Protein AF-A0A8K0CSY4-F1 (afdb_monomer_lite)

Radius of gyration: 20.55 Å; chains: 1; bounding box: 46×31×59 Å

Secondary structure (DSSP, 8-state):
--TTS--EEETTEEE---TTSPPPPEEEEEEEEE-TTS-EEEEEEEEEETTEEEE-SPPPPSSSSS----SSPPPPTT---

pLDDT: mean 87.44, std 8.6, range [59.53, 96.88]

Sequence (81 aa):
NYMMNVSFNYEGDIVEFDENGDPPGRYDILNYQQKEDGTYDYVTVGIWNNRTINWMSDMQYGPNTSVKSV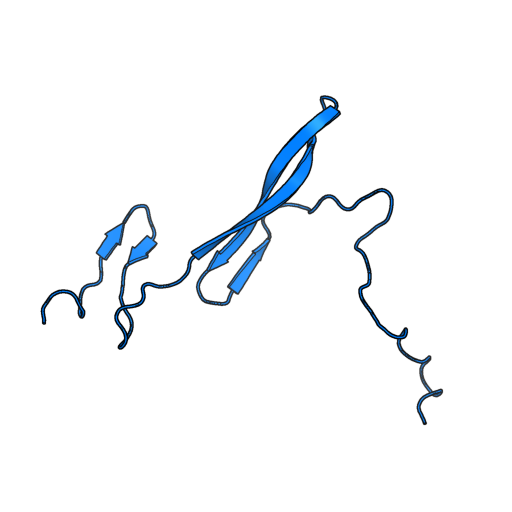CSPPCPLGHYK

Foldseek 3Di:
DVLQQDWDDDPNDTWHADPVGDTWDKDFDWAWDQDPVRDIDTDGQWMDGPNDIDGDHDHDDPPDDDDDDDPDDDDPPPPDD

Structure (mmCIF, N/CA/C/O backbone):
data_AF-A0A8K0CSY4-F1
#
_entry.id   AF-A0A8K0CSY4-F1
#
loop_
_atom_site.group_PDB
_atom_site.id
_atom_site.type_symbol
_atom_site.label_atom_id
_atom_site.label_alt_id
_atom_site.label_comp_id
_atom_site.label_asym_id
_atom_site.label_entity_id
_atom_site.label_seq_id
_atom_site.pdbx_PDB_ins_code
_atom_site.Cartn_x
_atom_site.Cartn_y
_atom_site.Cartn_z
_atom_site.occupancy
_atom_site.B_iso_or_equiv
_atom_site.auth_seq_id
_atom_site.auth_comp_id
_atom_site.auth_asym_id
_atom_site.auth_atom_id
_atom_site.pdbx_PDB_model_num
ATOM 1 N N . ASN A 1 1 ? -23.869 -5.575 26.214 1.00 59.91 1 ASN A N 1
ATOM 2 C CA . ASN A 1 1 ? -24.660 -5.029 25.085 1.00 59.91 1 ASN A CA 1
ATOM 3 C C . ASN A 1 1 ? -24.423 -3.557 24.754 1.00 59.91 1 ASN A C 1
ATOM 5 O O . ASN A 1 1 ? -24.963 -3.124 23.754 1.00 59.91 1 ASN A O 1
ATOM 9 N N . TYR A 1 2 ? -23.624 -2.789 25.507 1.00 67.81 2 TYR A N 1
ATOM 10 C CA . TYR A 1 2 ? -23.304 -1.400 25.129 1.00 67.81 2 TYR A CA 1
ATOM 11 C C . TYR A 1 2 ? -22.135 -1.313 24.131 1.00 67.81 2 TYR A C 1
ATOM 13 O O . TYR A 1 2 ? -22.210 -0.560 23.176 1.00 67.81 2 TYR A O 1
ATOM 21 N N . MET A 1 3 ? -21.100 -2.148 24.292 1.00 73.19 3 MET A N 1
ATOM 22 C CA . MET A 1 3 ? -19.853 -2.046 23.512 1.00 73.19 3 MET A CA 1
ATOM 23 C C . MET A 1 3 ? -19.959 -2.414 22.023 1.00 73.19 3 MET A C 1
ATOM 25 O O . MET A 1 3 ? -19.069 -2.046 21.276 1.00 73.19 3 MET A O 1
ATOM 29 N N . MET A 1 4 ? -21.021 -3.103 21.586 1.00 75.25 4 MET A N 1
ATOM 30 C CA . MET A 1 4 ? -21.206 -3.459 20.166 1.00 75.25 4 MET A CA 1
ATOM 31 C C . MET A 1 4 ? -21.948 -2.380 19.366 1.00 75.25 4 MET A C 1
ATOM 33 O O . MET A 1 4 ? -22.020 -2.464 18.152 1.00 75.25 4 MET A O 1
ATOM 37 N N . ASN A 1 5 ? -22.540 -1.385 20.035 1.00 81.44 5 ASN A N 1
ATOM 38 C CA . ASN A 1 5 ? -23.309 -0.320 19.389 1.00 81.44 5 ASN A CA 1
ATOM 39 C C . ASN A 1 5 ? -22.762 1.046 19.817 1.00 81.44 5 ASN A C 1
ATOM 41 O O . ASN A 1 5 ? -23.467 1.870 20.403 1.00 81.44 5 ASN A O 1
ATOM 45 N N . VAL A 1 6 ? -21.460 1.233 19.597 1.00 86.94 6 VAL A N 1
ATOM 46 C CA . VAL A 1 6 ? -20.748 2.492 19.823 1.00 86.94 6 VAL A CA 1
ATOM 47 C C . VAL A 1 6 ? -20.133 2.957 18.513 1.00 86.94 6 VAL A C 1
ATOM 49 O O . VAL A 1 6 ? -19.591 2.162 17.755 1.00 86.94 6 VAL A O 1
ATOM 52 N N . SER A 1 7 ? -20.213 4.261 18.282 1.00 88.44 7 SER A N 1
ATOM 53 C CA . SER A 1 7 ? -19.505 4.949 17.211 1.00 88.44 7 SER A CA 1
ATOM 54 C C . SER A 1 7 ? -18.897 6.207 17.808 1.00 88.44 7 SER A C 1
ATOM 56 O O . SER A 1 7 ? -19.614 7.026 18.392 1.00 88.44 7 SER A O 1
ATOM 58 N N . PHE A 1 8 ? -17.581 6.358 17.705 1.00 90.25 8 PHE A N 1
ATOM 59 C CA . PHE A 1 8 ? -16.870 7.524 18.224 1.00 90.25 8 PHE A CA 1
ATOM 60 C C . PHE A 1 8 ? -15.695 7.895 17.325 1.00 90.25 8 PHE A C 1
ATOM 62 O O . PHE A 1 8 ? -15.173 7.068 16.582 1.00 90.25 8 PHE A O 1
ATOM 69 N N . ASN A 1 9 ? -15.292 9.165 17.391 1.00 88.69 9 ASN A N 1
ATOM 70 C CA . ASN A 1 9 ? -14.107 9.629 16.686 1.00 88.69 9 ASN A CA 1
ATOM 71 C C . ASN A 1 9 ? -12.859 9.378 17.539 1.00 88.69 9 ASN A C 1
ATOM 73 O O . ASN A 1 9 ? -12.838 9.732 18.721 1.00 88.69 9 ASN A O 1
ATOM 77 N N . TYR A 1 10 ? -11.827 8.807 16.933 1.00 84.56 10 TYR A N 1
ATOM 78 C CA . TYR A 1 10 ? -10.508 8.663 17.526 1.00 84.56 10 TYR A CA 1
ATOM 79 C C . TYR A 1 10 ? -9.451 9.006 16.479 1.00 84.56 10 TYR A C 1
ATOM 81 O O . TYR A 1 10 ? -9.404 8.391 15.421 1.00 84.56 10 TYR A O 1
ATOM 89 N N . GLU A 1 11 ? -8.644 10.032 16.756 1.00 84.81 11 GLU A N 1
ATOM 90 C CA . GLU A 1 11 ? -7.551 10.491 15.881 1.00 84.81 11 GLU A CA 1
ATOM 91 C C . GLU A 1 11 ? -7.961 10.752 14.415 1.00 84.81 11 GLU A C 1
ATOM 93 O O . GLU A 1 11 ? -7.172 10.597 13.487 1.00 84.81 11 GLU A O 1
ATOM 98 N N . GLY A 1 12 ? -9.203 11.204 14.199 1.00 78.06 12 GLY A N 1
ATOM 99 C CA . GLY A 1 12 ? -9.738 11.497 12.867 1.00 78.06 12 GLY A CA 1
ATOM 100 C C . GLY A 1 12 ? -10.444 10.319 12.195 1.00 78.06 12 GLY A C 1
ATOM 101 O O . GLY A 1 12 ? -11.110 10.534 11.183 1.00 78.06 12 GLY A O 1
ATOM 102 N N . ASP A 1 13 ? -10.393 9.126 12.787 1.00 79.50 13 ASP A N 1
ATOM 103 C CA . ASP A 1 13 ? -11.124 7.946 12.331 1.00 79.50 13 ASP A CA 1
ATOM 104 C C . ASP A 1 13 ? -12.431 7.748 13.085 1.00 79.50 13 ASP A C 1
ATOM 106 O O . ASP A 1 13 ? -12.564 8.098 14.258 1.00 79.50 13 ASP A O 1
ATOM 110 N N . ILE A 1 14 ? -13.406 7.155 12.398 1.00 85.69 14 ILE A N 1
ATOM 111 C CA . ILE A 1 14 ? -14.636 6.669 13.017 1.00 85.69 14 ILE A CA 1
ATOM 112 C C . ILE A 1 14 ? -14.398 5.215 13.409 1.00 85.69 14 ILE A C 1
ATOM 114 O O . ILE A 1 14 ? -14.193 4.360 12.548 1.00 85.69 14 ILE A O 1
ATOM 118 N N . VAL A 1 15 ? -14.418 4.953 14.712 1.00 87.44 15 VAL A N 1
ATOM 119 C CA . VAL A 1 15 ? -14.363 3.600 15.263 1.00 87.44 15 VAL A CA 1
ATOM 120 C C . VAL A 1 15 ? -15.790 3.126 15.485 1.00 87.44 15 VAL A C 1
ATOM 122 O O . VAL A 1 15 ? -16.533 3.722 16.267 1.00 87.44 15 VAL A O 1
ATOM 125 N N . GLU A 1 16 ? -16.147 2.048 14.803 1.00 88.94 16 GLU A N 1
ATOM 126 C CA . GLU A 1 16 ? -17.416 1.328 14.904 1.00 88.94 16 GLU A CA 1
ATOM 127 C C . GLU A 1 16 ? -17.137 -0.178 14.848 1.00 88.94 16 GLU A C 1
ATOM 129 O O . GLU A 1 16 ? -16.002 -0.571 14.591 1.00 88.94 16 GLU A O 1
ATOM 134 N N . PHE A 1 17 ? -18.136 -1.018 15.108 1.00 88.69 17 PHE A N 1
ATOM 135 C CA . PHE A 1 17 ? -17.981 -2.472 15.112 1.00 88.69 17 PHE A CA 1
ATOM 136 C C . PHE A 1 17 ? -19.085 -3.123 14.284 1.00 88.69 17 PHE A C 1
ATOM 138 O O . PHE A 1 17 ? -20.240 -2.697 14.350 1.00 88.69 17 PHE A O 1
ATOM 145 N N . ASP A 1 18 ? -18.734 -4.149 13.512 1.00 86.50 18 ASP A N 1
ATOM 146 C CA . ASP A 1 18 ? -19.714 -4.950 12.781 1.00 86.50 18 ASP A CA 1
ATOM 147 C C . ASP A 1 18 ? -20.456 -5.948 13.698 1.00 86.50 18 ASP A C 1
ATOM 149 O O . ASP A 1 18 ? -20.260 -5.989 14.916 1.00 86.50 18 ASP A O 1
ATOM 153 N N . GLU A 1 19 ? -21.329 -6.778 13.119 1.00 87.75 19 GLU A N 1
ATOM 154 C CA . GLU A 1 19 ? -22.115 -7.776 13.862 1.00 87.75 19 GLU A CA 1
ATOM 155 C C . GLU A 1 19 ? -21.252 -8.817 14.602 1.00 87.75 19 GLU A C 1
ATOM 157 O O . GLU A 1 19 ? -21.717 -9.421 15.574 1.00 87.75 19 GLU A O 1
ATOM 162 N N . ASN A 1 20 ? -20.000 -9.013 14.174 1.00 89.12 20 ASN A N 1
ATOM 163 C CA . ASN A 1 20 ? -19.035 -9.910 14.807 1.00 89.12 20 ASN A CA 1
ATOM 164 C C . ASN A 1 20 ? -18.167 -9.194 15.856 1.00 89.12 20 ASN A C 1
ATOM 166 O O . ASN A 1 20 ? -17.478 -9.859 16.631 1.00 89.12 20 ASN A O 1
ATOM 170 N N . GLY A 1 21 ? -18.241 -7.862 15.935 1.00 87.62 21 GLY A N 1
ATOM 171 C CA . GLY A 1 21 ? -17.410 -7.046 16.815 1.00 87.62 21 GLY A CA 1
ATOM 172 C C . GLY A 1 21 ? -16.079 -6.625 16.192 1.00 87.62 21 GLY A C 1
ATOM 173 O O . GLY A 1 21 ? -15.177 -6.246 16.940 1.00 87.62 21 GLY A O 1
ATOM 174 N N . ASP A 1 22 ? -15.937 -6.690 14.866 1.00 87.50 22 ASP A N 1
ATOM 175 C CA . ASP A 1 22 ? -14.715 -6.293 14.168 1.00 87.50 22 ASP A CA 1
ATOM 176 C C . ASP A 1 22 ? -14.754 -4.799 13.798 1.00 87.50 22 ASP A C 1
ATOM 178 O O . ASP A 1 22 ? -15.753 -4.331 13.237 1.00 87.50 22 ASP A O 1
ATOM 182 N N . PRO A 1 23 ? -13.692 -4.024 14.093 1.00 85.12 23 PRO A N 1
ATOM 183 C CA . PRO A 1 23 ? -13.609 -2.635 13.670 1.00 85.12 23 PRO A CA 1
ATOM 184 C C . PRO A 1 23 ? -13.317 -2.508 12.167 1.00 85.12 23 PRO A C 1
ATOM 186 O O . PRO A 1 23 ? -12.767 -3.434 11.558 1.00 85.12 23 PRO A O 1
ATOM 189 N N . PRO A 1 24 ? -13.616 -1.354 11.542 1.00 82.88 24 PRO A N 1
ATOM 190 C CA . PRO A 1 24 ? -13.251 -1.118 10.153 1.00 82.88 24 PRO A CA 1
ATOM 191 C C . PRO A 1 24 ? -11.730 -1.217 9.976 1.00 82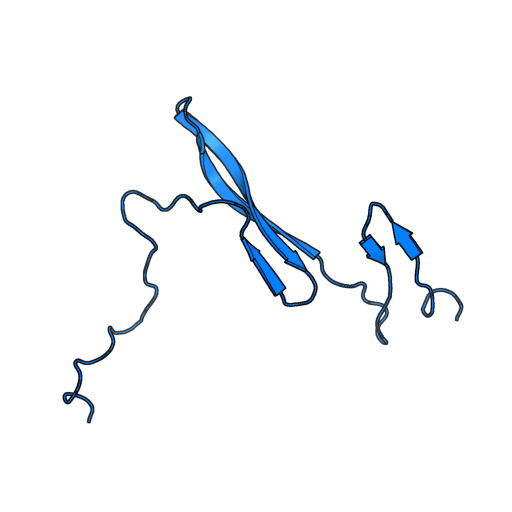.88 24 PRO A C 1
ATOM 193 O O . PRO A 1 24 ? -10.951 -0.594 10.697 1.00 82.88 24 PRO A O 1
ATOM 196 N N . GLY A 1 25 ? -11.296 -2.007 8.993 1.00 84.12 25 GLY A N 1
ATOM 197 C CA . GLY A 1 25 ? -9.877 -2.149 8.682 1.00 84.12 25 GLY A CA 1
ATOM 198 C C . GLY A 1 25 ? -9.304 -0.887 8.029 1.00 84.12 25 GLY A C 1
ATOM 199 O O . GLY A 1 25 ? -9.895 -0.325 7.100 1.00 84.12 25 GLY A O 1
ATOM 200 N N . ARG A 1 26 ? -8.108 -0.495 8.467 1.00 87.81 26 ARG A N 1
ATOM 201 C CA . ARG A 1 26 ? -7.313 0.591 7.890 1.00 87.81 26 ARG A CA 1
ATOM 202 C C . ARG A 1 26 ? -5.839 0.205 7.917 1.00 87.81 26 ARG A C 1
ATOM 204 O O . ARG A 1 26 ? -5.357 -0.288 8.934 1.00 87.81 26 ARG A O 1
ATOM 211 N N . TYR A 1 27 ? -5.134 0.422 6.811 1.00 92.31 27 TYR A N 1
ATOM 212 C CA . TYR A 1 27 ? -3.725 0.050 6.689 1.00 92.31 27 TYR A CA 1
ATOM 213 C C . TYR A 1 27 ? -2.935 1.077 5.888 1.00 92.31 27 TYR A C 1
ATOM 215 O O . TYR A 1 27 ? -3.405 1.557 4.855 1.00 92.31 27 TYR A O 1
ATOM 223 N N . ASP A 1 28 ? -1.703 1.325 6.319 1.00 95.12 28 ASP A N 1
ATOM 224 C CA . ASP A 1 28 ? -0.701 2.001 5.505 1.00 95.12 28 ASP A CA 1
ATOM 225 C C . ASP A 1 28 ? -0.032 0.992 4.569 1.00 95.12 28 ASP A C 1
ATOM 227 O O . ASP A 1 28 ? 0.348 -0.113 4.966 1.00 95.12 28 ASP A O 1
ATOM 231 N N . ILE A 1 29 ? 0.123 1.379 3.307 1.00 96.69 29 ILE A N 1
ATOM 232 C CA . ILE A 1 29 ? 0.839 0.607 2.296 1.00 96.69 29 ILE A CA 1
ATOM 233 C C . ILE A 1 29 ? 2.248 1.180 2.20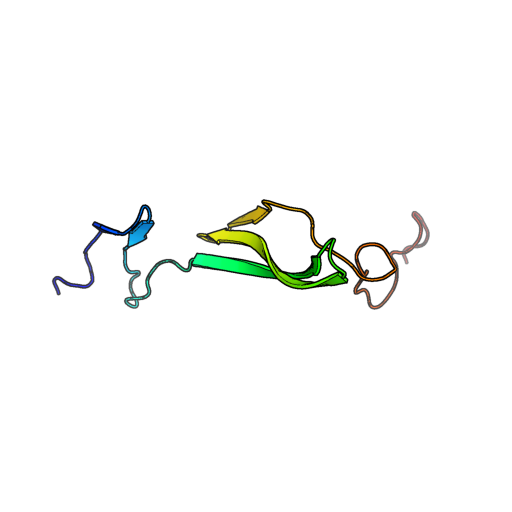8 1.00 96.69 29 ILE A C 1
ATOM 235 O O . ILE A 1 29 ? 2.442 2.316 1.770 1.00 96.69 29 ILE A O 1
ATOM 239 N N . LEU A 1 30 ? 3.229 0.381 2.618 1.00 96.75 30 LEU A N 1
ATOM 240 C CA . LEU A 1 30 ? 4.640 0.754 2.615 1.00 96.75 30 LEU A CA 1
ATOM 241 C C . LEU A 1 30 ? 5.358 0.153 1.405 1.00 96.75 30 LEU A C 1
ATOM 243 O O . LEU A 1 30 ? 5.102 -0.982 1.000 1.00 96.75 30 LEU A O 1
ATOM 247 N N . ASN A 1 31 ? 6.312 0.896 0.861 1.00 95.88 31 ASN A N 1
ATOM 248 C CA . ASN A 1 31 ? 7.242 0.432 -0.155 1.00 95.88 31 ASN A CA 1
ATOM 249 C C . ASN A 1 31 ? 8.672 0.648 0.354 1.00 95.88 31 ASN A C 1
ATOM 251 O O . ASN A 1 31 ? 8.981 1.698 0.906 1.00 95.88 31 ASN A O 1
ATOM 255 N N . TYR A 1 32 ? 9.530 -0.361 0.212 1.00 94.81 32 TYR A N 1
ATOM 256 C CA . TYR A 1 32 ? 10.930 -0.269 0.621 1.00 94.81 32 TYR A CA 1
ATOM 257 C C . TYR A 1 32 ? 11.736 0.387 -0.500 1.00 94.81 32 TYR A C 1
ATOM 259 O O . TYR A 1 32 ? 11.856 -0.193 -1.580 1.00 94.81 32 TYR A O 1
ATOM 267 N N . GLN A 1 33 ? 12.235 1.597 -0.255 1.00 94.56 33 GLN A N 1
ATOM 268 C CA . GLN A 1 33 ? 12.833 2.461 -1.271 1.00 94.56 33 GLN A CA 1
ATOM 269 C C . GLN A 1 33 ? 14.251 2.877 -0.892 1.00 94.56 33 GLN A C 1
ATOM 271 O O . GLN A 1 33 ? 14.561 3.058 0.285 1.00 94.56 33 GLN A O 1
ATOM 276 N N . GLN A 1 34 ? 15.090 3.084 -1.904 1.00 93.88 34 GLN A N 1
ATOM 277 C CA . GLN A 1 34 ? 16.356 3.790 -1.786 1.00 93.88 34 GLN A CA 1
ATOM 278 C C . GLN A 1 34 ? 16.111 5.305 -1.750 1.00 93.88 34 GLN A C 1
ATOM 280 O O . GLN A 1 34 ? 15.491 5.857 -2.661 1.00 93.88 34 GLN A O 1
ATOM 285 N N . LYS A 1 35 ? 16.629 5.972 -0.719 1.00 92.56 35 LYS A N 1
ATOM 286 C CA . LYS A 1 35 ? 16.623 7.429 -0.546 1.00 92.56 35 LYS A CA 1
ATOM 287 C C . LYS A 1 35 ? 17.751 8.095 -1.337 1.00 92.56 35 LYS A C 1
ATOM 289 O O . LYS A 1 35 ? 18.692 7.444 -1.788 1.00 92.56 35 LYS A O 1
ATOM 294 N N . GLU A 1 36 ? 17.677 9.418 -1.464 1.00 91.56 36 GLU A N 1
ATOM 295 C CA . GLU A 1 36 ? 18.672 10.233 -2.182 1.00 91.56 36 GLU A CA 1
ATOM 296 C C . GLU A 1 36 ? 20.094 10.113 -1.608 1.00 91.56 36 GLU A C 1
ATOM 298 O O . GLU A 1 36 ? 21.071 10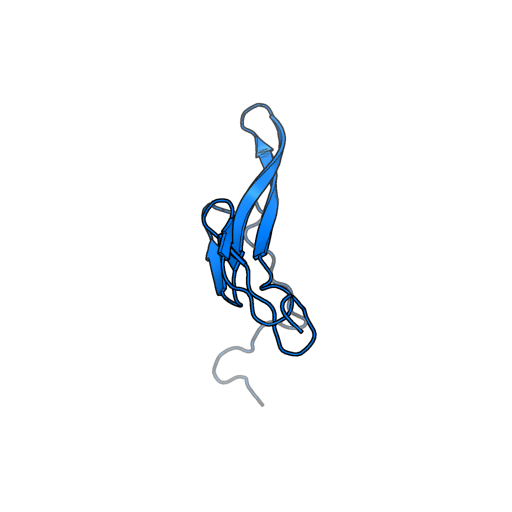.209 -2.346 1.00 91.56 36 GLU A O 1
ATOM 303 N N . ASP A 1 37 ? 20.219 9.855 -0.306 1.00 95.25 37 ASP A N 1
ATOM 304 C CA . ASP A 1 37 ? 21.499 9.640 0.380 1.00 95.25 37 ASP A CA 1
ATOM 305 C C . ASP A 1 37 ? 22.070 8.219 0.191 1.00 95.25 37 ASP A C 1
ATOM 307 O O . ASP A 1 37 ? 23.107 7.873 0.758 1.00 95.25 37 ASP A O 1
ATOM 311 N N . GLY A 1 38 ? 21.400 7.384 -0.610 1.00 93.75 38 GLY A N 1
ATOM 312 C CA . GLY A 1 38 ? 21.780 6.006 -0.899 1.00 93.75 38 GLY A CA 1
ATOM 313 C C . GLY A 1 38 ? 21.345 4.989 0.158 1.00 93.75 38 GLY A C 1
ATOM 314 O O . GLY A 1 38 ? 21.542 3.791 -0.065 1.00 93.75 38 GLY A O 1
ATOM 315 N N . THR A 1 39 ? 20.747 5.427 1.272 1.00 96.31 39 THR A N 1
ATOM 316 C CA . THR A 1 39 ? 20.175 4.538 2.296 1.00 96.31 39 THR A CA 1
ATOM 317 C C . THR A 1 39 ? 18.836 3.959 1.846 1.00 96.31 39 THR A C 1
ATOM 319 O O . THR A 1 39 ? 18.280 4.376 0.834 1.00 96.31 39 THR A O 1
ATOM 322 N N . TYR A 1 40 ? 18.312 2.979 2.584 1.00 95.44 40 TYR A N 1
ATOM 323 C CA . TYR A 1 40 ? 17.008 2.382 2.305 1.00 95.44 40 TYR A CA 1
ATOM 324 C C . TYR A 1 40 ? 16.076 2.505 3.502 1.00 95.44 40 TYR A C 1
ATOM 326 O O . TYR A 1 40 ? 16.510 2.348 4.644 1.00 95.44 40 TYR A O 1
ATOM 334 N N . ASP A 1 41 ? 14.792 2.724 3.235 1.00 96.44 41 ASP A N 1
ATOM 335 C CA . ASP A 1 41 ? 13.765 2.815 4.270 1.00 96.44 41 ASP A CA 1
ATOM 336 C C . ASP A 1 41 ? 12.377 2.459 3.728 1.00 96.44 41 ASP A C 1
ATOM 338 O O . ASP A 1 41 ? 12.154 2.392 2.517 1.00 96.44 41 ASP A O 1
ATOM 342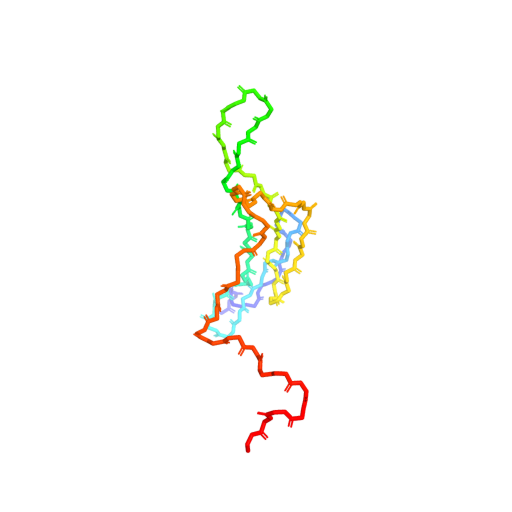 N N . TYR A 1 42 ? 11.430 2.261 4.638 1.00 96.31 42 TYR A N 1
ATOM 343 C CA . TYR A 1 42 ? 10.022 2.140 4.297 1.00 96.31 42 TYR A CA 1
ATOM 344 C C . TYR A 1 42 ? 9.404 3.521 4.086 1.00 96.31 42 TYR A C 1
ATOM 346 O O . TYR A 1 42 ? 9.452 4.386 4.957 1.00 96.31 42 TYR A O 1
ATOM 354 N N . VAL A 1 43 ? 8.786 3.707 2.923 1.00 95.12 43 VAL A N 1
ATOM 355 C CA . VAL A 1 43 ? 8.065 4.923 2.546 1.00 95.12 43 VAL A CA 1
ATOM 356 C C . VAL A 1 43 ? 6.593 4.576 2.366 1.00 95.12 43 VAL A C 1
ATOM 358 O O . VAL A 1 43 ? 6.258 3.628 1.653 1.00 95.12 43 VAL A O 1
ATOM 361 N N . THR A 1 44 ? 5.704 5.337 3.002 1.00 96.25 44 THR A N 1
ATOM 362 C CA . THR A 1 44 ? 4.260 5.195 2.786 1.00 96.25 44 THR A CA 1
ATOM 363 C C . THR A 1 44 ? 3.902 5.652 1.377 1.00 96.25 44 THR A C 1
ATOM 365 O O . THR A 1 44 ? 4.120 6.808 1.012 1.00 96.25 44 THR A O 1
ATOM 368 N N . VAL A 1 45 ? 3.341 4.734 0.591 1.00 96.50 45 VAL A N 1
ATOM 369 C CA . VAL A 1 45 ? 2.931 4.959 -0.804 1.00 96.50 45 VAL A CA 1
ATOM 370 C C . VAL A 1 45 ? 1.424 4.995 -0.991 1.00 96.50 45 VAL A C 1
ATOM 372 O O . VAL A 1 45 ? 0.929 5.508 -1.993 1.00 96.50 45 VAL A O 1
ATOM 375 N N . GLY A 1 46 ? 0.664 4.509 -0.016 1.00 96.88 46 GLY A N 1
ATOM 376 C CA . GLY A 1 46 ? -0.785 4.587 -0.058 1.00 96.88 46 GLY A CA 1
ATOM 377 C C . GLY A 1 46 ? -1.434 4.199 1.255 1.00 96.88 46 GLY A C 1
ATOM 378 O O . GLY A 1 46 ? -0.769 3.789 2.202 1.00 96.88 46 GLY A O 1
ATOM 379 N N . ILE A 1 47 ? -2.754 4.321 1.279 1.00 95.50 47 ILE A N 1
ATOM 380 C CA . ILE A 1 47 ? -3.608 3.952 2.402 1.00 95.50 47 ILE A CA 1
ATOM 381 C C . ILE A 1 47 ? -4.719 3.058 1.860 1.00 95.50 47 ILE A C 1
ATOM 383 O O . ILE A 1 47 ? -5.340 3.366 0.839 1.00 95.50 47 ILE A O 1
ATOM 387 N N . TRP A 1 48 ? -4.984 1.958 2.553 1.00 93.75 48 TRP A N 1
ATOM 388 C CA . TRP A 1 48 ? -6.185 1.158 2.368 1.00 93.75 48 TRP A CA 1
ATOM 389 C C . TRP A 1 48 ? -7.181 1.507 3.467 1.00 93.75 48 TRP A C 1
ATOM 391 O O . TRP A 1 48 ? -6.871 1.393 4.652 1.00 93.75 48 TRP A O 1
ATOM 401 N N . ASN A 1 49 ? -8.379 1.928 3.077 1.00 89.06 49 ASN A N 1
ATOM 402 C CA . ASN A 1 49 ? -9.472 2.194 4.001 1.00 89.06 49 ASN A CA 1
ATOM 403 C C . ASN A 1 49 ? -10.787 1.744 3.368 1.00 89.06 49 ASN A C 1
ATOM 405 O O . ASN A 1 49 ? -11.078 2.094 2.223 1.00 89.06 49 ASN A O 1
ATOM 409 N N . ASN A 1 50 ? -11.565 0.956 4.111 1.00 83.12 50 ASN A N 1
ATOM 410 C CA . ASN A 1 50 ? -12.900 0.507 3.726 1.00 83.12 50 ASN A CA 1
ATOM 411 C C . ASN A 1 50 ? -12.975 0.031 2.261 1.00 83.12 50 ASN A C 1
ATOM 413 O O . ASN A 1 50 ? -13.729 0.556 1.440 1.00 83.12 50 ASN A O 1
ATOM 417 N N . ARG A 1 51 ? -12.126 -0.950 1.914 1.00 85.44 51 ARG A N 1
ATOM 418 C CA . ARG A 1 51 ? -12.036 -1.577 0.575 1.00 85.44 51 ARG A CA 1
ATOM 419 C C . ARG A 1 51 ? -11.545 -0.663 -0.549 1.00 85.44 51 ARG A C 1
ATOM 421 O O . ARG A 1 51 ? -11.483 -1.109 -1.693 1.00 85.44 51 ARG A O 1
ATOM 428 N N . THR A 1 52 ? -11.153 0.566 -0.239 1.00 91.25 52 THR A N 1
ATOM 429 C CA . THR A 1 52 ? -10.621 1.524 -1.206 1.00 91.25 52 THR A CA 1
ATOM 430 C C . THR A 1 52 ? -9.134 1.731 -0.962 1.00 91.25 52 THR A C 1
ATOM 432 O O . THR A 1 52 ? -8.701 1.913 0.174 1.00 91.25 52 THR A O 1
ATOM 435 N N . ILE A 1 53 ? -8.352 1.706 -2.040 1.00 94.88 53 ILE A N 1
ATOM 436 C CA . ILE A 1 53 ? -6.931 2.058 -2.013 1.00 94.88 53 ILE A CA 1
ATOM 437 C C . ILE A 1 53 ? -6.784 3.482 -2.531 1.00 94.88 53 ILE A C 1
ATOM 439 O O . ILE A 1 53 ? -7.283 3.801 -3.611 1.00 94.88 53 ILE A O 1
ATOM 443 N N . ASN A 1 54 ? -6.067 4.313 -1.782 1.00 95.00 54 ASN A N 1
ATOM 444 C CA . ASN A 1 54 ? -5.640 5.636 -2.208 1.00 95.00 54 ASN A CA 1
ATOM 445 C C . ASN A 1 54 ? -4.108 5.674 -2.276 1.00 95.00 54 ASN A C 1
ATOM 447 O O . ASN A 1 54 ? -3.442 5.458 -1.264 1.00 95.00 54 ASN A O 1
ATOM 451 N N . TRP A 1 55 ? -3.560 5.921 -3.466 1.00 95.00 55 TRP A N 1
ATOM 452 C CA . TRP A 1 55 ? -2.121 6.064 -3.685 1.00 95.00 55 TRP A CA 1
ATOM 453 C C . TRP A 1 55 ? -1.711 7.522 -3.488 1.00 95.00 55 TRP A C 1
ATOM 455 O O . TRP A 1 55 ? -2.284 8.419 -4.100 1.00 95.00 55 TRP A O 1
ATOM 465 N N . MET A 1 56 ? -0.716 7.749 -2.636 1.00 93.19 56 MET A N 1
ATOM 466 C CA . MET A 1 56 ? -0.264 9.085 -2.238 1.00 93.19 56 MET A CA 1
ATOM 467 C C . MET A 1 56 ? 1.089 9.460 -2.842 1.00 93.19 56 MET A C 1
ATOM 469 O O . MET A 1 56 ? 1.396 10.644 -2.964 1.00 93.19 56 MET A O 1
ATOM 473 N N . SER A 1 57 ? 1.904 8.468 -3.195 1.00 90.44 57 SER A N 1
ATOM 474 C CA . SER A 1 57 ? 3.220 8.670 -3.794 1.00 90.44 57 SER A CA 1
ATOM 475 C C . SER A 1 57 ? 3.588 7.505 -4.709 1.00 90.44 57 SER A C 1
ATOM 477 O O . SER A 1 57 ? 2.941 6.452 -4.706 1.00 90.44 57 SER A O 1
ATOM 479 N N . ASP A 1 58 ? 4.620 7.714 -5.522 1.00 88.19 58 ASP A N 1
ATOM 480 C CA . ASP A 1 58 ? 5.096 6.706 -6.456 1.00 88.19 58 ASP A CA 1
ATOM 481 C C . ASP A 1 58 ? 5.819 5.562 -5.736 1.00 88.19 58 ASP A C 1
ATOM 483 O O . ASP A 1 58 ? 6.583 5.746 -4.784 1.00 88.19 58 ASP A O 1
ATOM 487 N N . MET A 1 59 ? 5.599 4.349 -6.238 1.00 90.75 59 MET A N 1
ATOM 488 C CA . MET A 1 59 ? 6.343 3.171 -5.809 1.00 90.75 59 MET A CA 1
ATOM 489 C C . MET A 1 59 ? 7.683 3.124 -6.540 1.00 90.75 59 MET A C 1
ATOM 491 O O . MET A 1 59 ? 7.740 3.272 -7.764 1.00 90.75 59 MET A O 1
ATOM 495 N N . GLN A 1 60 ? 8.753 2.836 -5.806 1.00 91.06 60 GLN A N 1
ATOM 496 C CA . GLN A 1 60 ? 10.025 2.499 -6.414 1.00 91.06 60 GLN A CA 1
ATOM 497 C C . GLN A 1 60 ? 9.994 1.029 -6.828 1.00 91.06 60 GLN A C 1
ATOM 499 O O . GLN A 1 60 ? 9.847 0.111 -6.016 1.00 91.06 60 GLN A O 1
ATOM 504 N N . TYR A 1 61 ? 10.123 0.819 -8.130 1.00 84.62 61 TYR A N 1
ATOM 505 C CA . TYR A 1 61 ? 10.399 -0.486 -8.705 1.00 84.62 61 TYR A CA 1
ATOM 506 C C . TYR A 1 61 ? 11.917 -0.630 -8.861 1.00 84.62 61 TYR A C 1
ATOM 508 O O . TYR A 1 61 ? 12.644 0.362 -8.824 1.00 84.62 61 TYR A O 1
ATOM 516 N N . GLY A 1 62 ? 12.412 -1.862 -8.996 1.00 72.94 62 GLY A N 1
ATOM 517 C CA . GLY A 1 62 ? 13.834 -2.110 -9.247 1.00 72.94 62 GLY A CA 1
ATOM 518 C C . GLY A 1 62 ? 14.320 -1.514 -10.586 1.00 72.94 62 GLY A C 1
ATOM 519 O O . GLY A 1 62 ? 13.661 -0.662 -11.172 1.00 72.94 62 GLY A O 1
ATOM 520 N N . PRO A 1 63 ? 15.444 -1.988 -11.152 1.00 67.88 63 PRO A N 1
ATOM 521 C CA . PRO A 1 63 ? 16.019 -1.424 -12.385 1.00 67.88 63 PRO A CA 1
ATOM 522 C C . PRO A 1 63 ? 15.091 -1.456 -13.619 1.00 67.88 63 PRO A C 1
ATOM 524 O O . PRO A 1 63 ? 15.421 -0.864 -14.641 1.00 67.88 63 PRO A O 1
ATOM 527 N N . ASN A 1 64 ? 13.932 -2.116 -13.528 1.00 59.53 64 ASN A N 1
ATOM 528 C CA . ASN A 1 64 ? 12.878 -2.101 -14.531 1.00 59.53 64 ASN A CA 1
ATOM 529 C C . ASN A 1 64 ? 11.584 -1.511 -13.948 1.00 59.53 64 ASN A C 1
ATOM 531 O O . ASN A 1 64 ? 11.287 -1.677 -12.765 1.00 59.53 64 ASN A O 1
ATOM 535 N N . THR A 1 65 ? 10.784 -0.891 -14.823 1.00 73.00 65 THR A N 1
ATOM 536 C CA . THR A 1 65 ? 9.381 -0.499 -14.583 1.00 73.00 65 THR A CA 1
ATOM 537 C C . THR A 1 65 ? 8.567 -1.606 -13.897 1.00 73.00 65 THR A C 1
ATOM 539 O O . THR A 1 65 ? 8.967 -2.769 -13.939 1.00 73.00 65 THR A O 1
ATOM 542 N N . SER A 1 66 ? 7.387 -1.272 -13.354 1.00 81.38 66 SER A N 1
ATOM 543 C CA . SER A 1 66 ? 6.450 -2.206 -12.698 1.00 81.38 66 SER A CA 1
ATOM 544 C C . SER A 1 66 ? 6.484 -3.638 -13.258 1.00 81.38 66 SER A C 1
ATOM 546 O O . SER A 1 66 ? 6.296 -3.853 -14.463 1.00 81.38 66 SER A O 1
ATOM 548 N N . VAL A 1 67 ? 6.694 -4.625 -12.386 1.00 85.56 67 VAL A N 1
ATOM 549 C CA . VAL A 1 67 ? 6.824 -6.034 -12.782 1.00 85.56 67 VAL A CA 1
ATOM 550 C C . VAL A 1 67 ? 5.470 -6.585 -13.231 1.00 85.56 67 VAL A C 1
ATOM 552 O O . VAL A 1 67 ? 4.480 -6.502 -12.507 1.00 85.56 67 VAL A O 1
ATOM 555 N N . LYS A 1 68 ? 5.421 -7.197 -14.420 1.00 87.38 68 LYS A N 1
ATOM 556 C CA . LYS A 1 68 ? 4.234 -7.924 -14.890 1.00 87.38 68 LYS A CA 1
ATOM 557 C C . LYS A 1 68 ? 4.260 -9.353 -14.356 1.00 87.38 68 LYS A C 1
ATOM 559 O O . LYS A 1 68 ? 5.092 -10.149 -14.778 1.00 87.38 68 LYS A O 1
ATOM 564 N N . SER A 1 69 ? 3.322 -9.683 -13.473 1.00 90.81 69 SER A N 1
ATOM 565 C CA . SER A 1 69 ? 3.128 -11.048 -12.974 1.00 90.81 69 SER A CA 1
ATOM 566 C C . SER A 1 69 ? 2.033 -11.751 -13.783 1.00 90.81 69 SER A C 1
ATOM 568 O O . SER A 1 69 ? 0.859 -11.708 -13.424 1.00 90.81 69 SER A O 1
ATOM 570 N N . VAL A 1 70 ? 2.399 -12.337 -14.929 1.00 92.50 70 VAL A N 1
ATOM 571 C CA . VAL A 1 70 ? 1.478 -13.093 -15.800 1.00 92.50 70 VAL A CA 1
ATOM 572 C C . VAL A 1 70 ? 2.081 -14.442 -16.180 1.00 92.50 70 VAL A C 1
ATOM 574 O O . VAL A 1 70 ? 3.279 -14.537 -16.428 1.00 92.50 70 VAL A O 1
ATOM 577 N N . CYS A 1 71 ? 1.249 -15.483 -16.257 1.00 92.88 71 CYS A N 1
ATOM 578 C CA . CYS A 1 71 ? 1.685 -16.808 -16.712 1.00 92.88 71 CYS A CA 1
ATOM 579 C C . CYS A 1 71 ? 1.981 -16.822 -18.222 1.00 92.88 71 CYS A C 1
ATOM 581 O O . CYS A 1 71 ? 2.975 -17.390 -18.665 1.00 92.88 71 CYS A O 1
ATOM 583 N N . SER A 1 72 ? 1.148 -16.140 -19.007 1.00 92.31 72 SER A N 1
ATOM 584 C CA . SER A 1 72 ? 1.332 -15.945 -20.443 1.00 92.31 72 SER A CA 1
ATOM 585 C C . SER A 1 72 ? 0.933 -14.520 -20.825 1.00 92.31 72 SER A C 1
ATOM 587 O O . SER A 1 72 ? -0.037 -13.996 -20.266 1.00 92.31 72 SER A O 1
ATOM 589 N N . PRO A 1 73 ? 1.627 -13.879 -21.777 1.00 90.06 73 PRO A N 1
ATOM 590 C CA . PRO A 1 73 ? 1.192 -12.590 -22.293 1.00 90.06 73 PRO A CA 1
ATOM 591 C C . PRO A 1 73 ? -0.165 -12.721 -23.011 1.00 90.06 73 PRO A C 1
ATOM 593 O O . PRO A 1 73 ? -0.489 -13.796 -23.525 1.00 90.06 73 PRO A O 1
ATOM 596 N N . PRO A 1 74 ? -0.966 -11.642 -23.068 1.00 90.12 74 PRO A N 1
ATOM 597 C CA . PRO A 1 74 ? -2.201 -11.642 -23.841 1.00 90.12 74 PRO A CA 1
ATOM 598 C C . PRO A 1 74 ? -1.905 -11.906 -25.322 1.00 90.12 74 PRO A C 1
ATOM 600 O O . PRO A 1 74 ? -0.912 -11.418 -25.866 1.00 90.12 74 PRO A O 1
ATOM 603 N N . CYS A 1 75 ? -2.774 -12.680 -25.975 1.00 89.94 75 CYS A N 1
ATOM 604 C CA . CYS A 1 75 ? -2.648 -12.953 -27.404 1.00 89.94 75 CYS A CA 1
ATOM 605 C C . CYS A 1 75 ? -2.837 -11.665 -28.223 1.00 89.94 75 CYS A C 1
ATOM 607 O O . CYS A 1 75 ? -3.634 -10.806 -27.830 1.00 89.94 75 CYS A O 1
ATOM 609 N N . PRO A 1 76 ? -2.171 -11.535 -29.385 1.00 89.94 76 PRO A N 1
ATOM 610 C CA . PRO A 1 76 ? -2.482 -10.473 -30.330 1.00 89.94 76 PRO A CA 1
ATOM 611 C C . PRO A 1 76 ? -3.961 -10.505 -30.738 1.00 89.94 76 PRO A C 1
ATOM 613 O O . PRO A 1 76 ? -4.580 -11.571 -30.820 1.00 89.94 76 PRO A O 1
ATOM 616 N N . LEU A 1 77 ? -4.527 -9.332 -31.025 1.00 90.62 77 LEU A N 1
ATOM 617 C CA . LEU A 1 77 ? -5.895 -9.223 -31.535 1.00 90.62 77 LEU A CA 1
ATOM 618 C C . LEU A 1 77 ? -6.061 -10.095 -32.793 1.00 90.62 77 LEU A C 1
ATOM 620 O O . LEU A 1 77 ? -5.227 -10.050 -33.692 1.00 90.62 77 LEU A O 1
ATOM 624 N N . GLY A 1 78 ? -7.126 -10.899 -32.844 1.00 89.12 78 GLY A N 1
ATOM 625 C CA . GLY A 1 78 ? -7.399 -11.818 -33.960 1.00 89.12 78 GLY A CA 1
ATOM 626 C C . GLY A 1 78 ? -6.644 -13.155 -33.923 1.00 89.12 78 GLY A C 1
ATOM 627 O O . GLY A 1 78 ? -6.859 -13.983 -34.799 1.00 89.12 78 GLY A O 1
ATOM 628 N N . HIS A 1 79 ? -5.801 -13.393 -32.911 1.00 78.62 79 HIS A N 1
ATOM 629 C CA . HIS A 1 79 ? -5.085 -14.661 -32.702 1.00 78.62 79 HIS A CA 1
ATOM 630 C C . HIS A 1 79 ? -5.645 -15.483 -31.525 1.00 78.62 79 HIS A C 1
ATOM 632 O O . HIS A 1 79 ? -4.97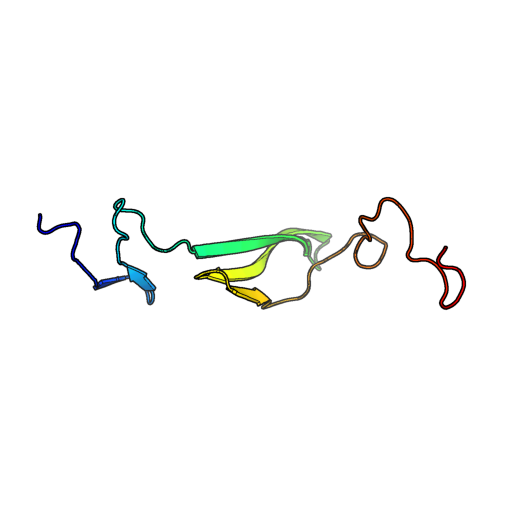7 -16.393 -31.034 1.00 78.62 79 HIS A O 1
ATOM 638 N N . TYR A 1 80 ? -6.853 -15.163 -31.050 1.00 72.94 80 TYR A N 1
ATOM 639 C CA . TYR A 1 80 ? -7.557 -15.989 -30.069 1.00 72.94 80 TYR A CA 1
ATOM 640 C C . TYR A 1 80 ? -8.221 -17.180 -30.775 1.00 72.94 80 TYR A C 1
ATOM 642 O O . TYR A 1 80 ? -8.658 -17.058 -31.920 1.00 72.94 80 TYR A O 1
ATOM 650 N N . LYS A 1 81 ? -8.230 -18.338 -30.112 1.00 63.47 81 LYS A N 1
ATOM 651 C CA . LYS A 1 81 ? -8.800 -19.587 -30.626 1.00 63.47 81 LYS A CA 1
ATOM 652 C C . LYS A 1 81 ? -10.198 -19.817 -30.076 1.00 63.47 81 LYS A C 1
ATOM 654 O O . LYS A 1 81 ? -10.421 -19.416 -28.912 1.00 63.47 81 LYS A O 1
#

Organism: Ignelater luminosus (NCBI:txid2038154)

InterPro domains:
  IPR028082 Periplasmic binding protein-like I [SSF53822] (1-53)
  IPR050726 Metabotropic Glutamate Receptor [PTHR24060] (1-80)